Protein AF-A0A257LA81-F1 (afdb_monomer_lite)

Secondary structure (DSSP, 8-state):
--HHHHHHHHHHTT--THHHHTTSS-HHHHHHHHHHHHHTS---HHHHHHHHHHHHHHH-S---HHHHHHHHHHHHT-S-HHHHHHHHHHHHT-TT--HHHHHHHHHHHGGG-GGGHHHHHHHHHHHHHHHT-

pLDDT: mean 94.03, std 6.27, range [53.66, 98.25]

Foldseek 3Di:
DDPVVVVVLCVQLQHDPLCPVLVLDDPVLSVVVSVCCVVVVDVNSLVSVLVSNVVSLVPDPADDLVSLVSLLVRLVPRPDVVSSLVSLLVVLQRLRDDPVSNVVSLVSSCVVDDVCVVSNVVSVVVNVVVVVD

Structure (mmCIF, N/CA/C/O backbone):
data_AF-A0A257LA81-F1
#
_entry.id   AF-A0A257LA81-F1
#
loop_
_atom_site.group_PDB
_atom_site.id
_atom_site.type_symbol
_atom_site.label_atom_id
_atom_site.label_alt_id
_atom_site.label_comp_id
_atom_site.label_asym_id
_atom_site.label_entity_id
_atom_site.label_seq_id
_atom_site.pdbx_PDB_ins_code
_atom_site.Cartn_x
_atom_site.Cartn_y
_atom_site.Cartn_z
_atom_site.occupancy
_atom_site.B_iso_or_equiv
_atom_site.auth_seq_id
_atom_site.auth_comp_id
_atom_site.auth_asym_id
_atom_site.auth_atom_id
_atom_site.pdbx_PDB_model_num
ATOM 1 N N . MET A 1 1 ? 4.795 -0.024 -24.703 1.00 80.50 1 MET A N 1
ATOM 2 C CA . MET A 1 1 ? 5.857 -0.616 -23.863 1.00 80.50 1 MET A CA 1
ATOM 3 C C . MET A 1 1 ? 5.585 -2.103 -23.745 1.00 80.50 1 MET A C 1
ATOM 5 O O . MET A 1 1 ? 4.417 -2.460 -23.647 1.00 80.50 1 MET A O 1
ATOM 9 N N . ASN A 1 2 ? 6.604 -2.954 -23.870 1.00 93.44 2 ASN A N 1
ATOM 10 C CA . ASN A 1 2 ? 6.429 -4.411 -23.810 1.00 93.44 2 ASN A CA 1
ATOM 11 C C . ASN A 1 2 ? 6.581 -4.943 -22.371 1.00 93.44 2 ASN A C 1
ATOM 13 O O . ASN A 1 2 ? 7.057 -4.229 -21.490 1.00 93.44 2 ASN A O 1
ATOM 17 N N . GLU A 1 3 ? 6.182 -6.195 -22.134 1.00 94.19 3 GLU A N 1
ATOM 18 C CA . GLU A 1 3 ? 6.187 -6.788 -20.787 1.00 94.19 3 GLU A CA 1
ATOM 19 C C . GLU A 1 3 ? 7.597 -6.887 -20.185 1.00 94.19 3 GLU A C 1
ATOM 21 O O . GLU A 1 3 ? 7.785 -6.648 -18.996 1.00 94.19 3 GLU A O 1
ATOM 26 N N . THR A 1 4 ? 8.619 -7.140 -21.007 1.00 95.94 4 THR A N 1
ATOM 27 C CA . THR A 1 4 ? 10.018 -7.169 -20.558 1.00 95.94 4 THR A CA 1
ATOM 28 C C . THR A 1 4 ? 10.468 -5.818 -20.001 1.00 95.94 4 THR A C 1
ATOM 30 O O . THR A 1 4 ? 11.113 -5.765 -18.957 1.00 95.94 4 THR A O 1
ATOM 33 N N . GLN A 1 5 ? 10.101 -4.718 -20.665 1.00 96.31 5 GLN A N 1
ATOM 34 C CA . GLN A 1 5 ? 10.404 -3.362 -20.203 1.00 96.31 5 GLN A CA 1
ATOM 35 C C . GLN A 1 5 ? 9.688 -3.048 -18.886 1.00 96.31 5 GLN A C 1
ATOM 37 O O . GLN A 1 5 ? 10.309 -2.512 -17.972 1.00 96.31 5 GLN A O 1
ATOM 42 N N . VAL A 1 6 ? 8.410 -3.422 -18.763 1.00 97.50 6 VAL A N 1
ATOM 43 C CA . VAL A 1 6 ? 7.646 -3.228 -17.520 1.00 97.50 6 VAL A CA 1
ATOM 44 C C . VAL A 1 6 ? 8.272 -4.010 -16.370 1.00 97.50 6 VAL A C 1
ATOM 46 O O . VAL A 1 6 ? 8.515 -3.440 -15.309 1.00 97.50 6 VAL A O 1
ATOM 49 N N . SER A 1 7 ? 8.597 -5.286 -16.587 1.00 97.38 7 SER A N 1
ATOM 50 C CA . SER A 1 7 ? 9.243 -6.118 -15.572 1.00 97.38 7 SER A CA 1
ATOM 51 C C . SER A 1 7 ? 10.572 -5.522 -15.111 1.00 97.38 7 SER A C 1
ATOM 53 O O . SER A 1 7 ? 10.828 -5.487 -13.913 1.00 97.38 7 SER A O 1
ATOM 55 N N . ALA A 1 8 ? 11.400 -5.018 -16.031 1.00 97.75 8 ALA A N 1
ATOM 56 C CA . ALA A 1 8 ? 12.676 -4.402 -15.677 1.00 97.75 8 ALA A CA 1
ATOM 57 C C . ALA A 1 8 ? 12.493 -3.153 -14.796 1.00 97.75 8 ALA A C 1
ATOM 59 O O . ALA A 1 8 ? 13.212 -2.990 -13.813 1.00 97.75 8 ALA A O 1
ATOM 60 N N . MET A 1 9 ? 11.515 -2.298 -15.110 1.00 98.06 9 MET A N 1
ATOM 61 C CA . MET A 1 9 ? 11.197 -1.113 -14.303 1.00 98.06 9 MET A CA 1
ATOM 62 C C . MET A 1 9 ? 10.703 -1.478 -12.900 1.00 98.06 9 MET A C 1
ATOM 64 O O . MET A 1 9 ? 11.167 -0.900 -11.920 1.00 98.06 9 MET A O 1
ATOM 68 N N . LEU A 1 10 ? 9.800 -2.459 -12.795 1.00 97.75 10 LEU A N 1
ATOM 69 C CA . LEU A 1 10 ? 9.316 -2.950 -11.503 1.00 97.75 10 LEU A CA 1
ATOM 70 C C . LEU A 1 10 ? 10.473 -3.473 -10.648 1.00 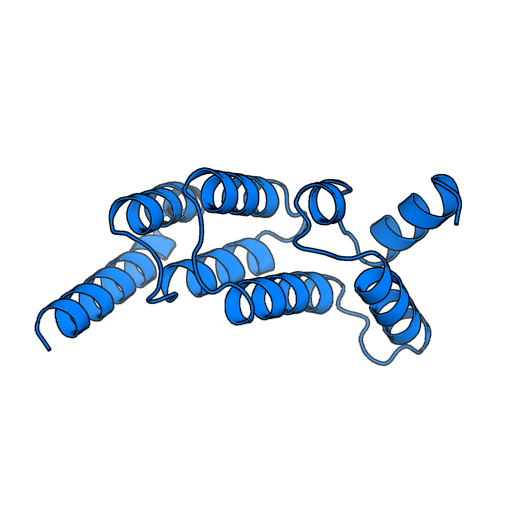97.75 10 LEU A C 1
ATOM 72 O O . LEU A 1 10 ? 10.586 -3.105 -9.482 1.00 97.75 10 LEU A O 1
ATOM 76 N N . THR A 1 11 ? 11.371 -4.266 -11.242 1.00 97.38 11 THR A N 1
ATOM 77 C CA . THR A 1 11 ? 12.552 -4.792 -10.550 1.00 97.38 11 THR A CA 1
ATOM 78 C C . THR A 1 11 ? 13.480 -3.683 -10.055 1.00 97.38 11 THR A C 1
ATOM 80 O O . THR A 1 11 ? 13.967 -3.787 -8.934 1.00 97.38 11 THR A O 1
ATOM 83 N N . LYS A 1 12 ? 13.698 -2.607 -10.829 1.00 96.62 12 L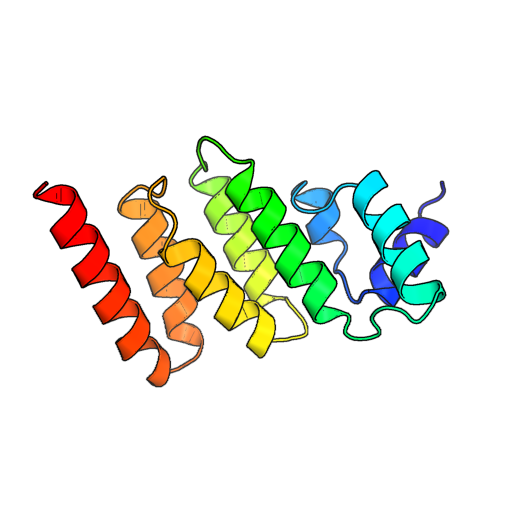YS A N 1
ATOM 84 C CA . LYS A 1 12 ? 14.562 -1.484 -10.408 1.00 96.62 12 LYS A CA 1
ATOM 85 C C . LYS A 1 12 ? 14.106 -0.840 -9.100 1.00 96.62 12 LYS A C 1
ATOM 87 O O . LYS A 1 12 ? 14.934 -0.555 -8.246 1.00 96.62 12 LYS A O 1
ATOM 92 N N . LEU A 1 13 ? 12.800 -0.645 -8.941 1.00 96.94 13 LEU A N 1
ATOM 93 C CA . LEU A 1 13 ? 12.208 -0.024 -7.750 1.00 96.94 13 LEU A CA 1
ATOM 94 C C . LEU A 1 13 ? 11.676 -1.052 -6.740 1.00 96.94 13 LEU A C 1
ATOM 96 O O . LEU A 1 13 ? 10.986 -0.701 -5.779 1.00 96.94 13 LEU A O 1
ATOM 100 N N . ASN A 1 14 ? 11.998 -2.328 -6.962 1.00 96.31 14 ASN A N 1
ATOM 101 C CA . ASN A 1 14 ? 11.623 -3.448 -6.111 1.00 96.31 14 ASN A CA 1
ATOM 102 C C . ASN A 1 14 ? 10.099 -3.556 -5.873 1.00 96.31 14 ASN A C 1
ATOM 104 O O . ASN A 1 14 ? 9.637 -3.935 -4.798 1.00 96.31 14 ASN A O 1
ATOM 108 N N . TYR A 1 15 ? 9.308 -3.211 -6.892 1.00 97.06 15 TYR A N 1
ATOM 109 C CA . TYR A 1 15 ? 7.873 -3.478 -6.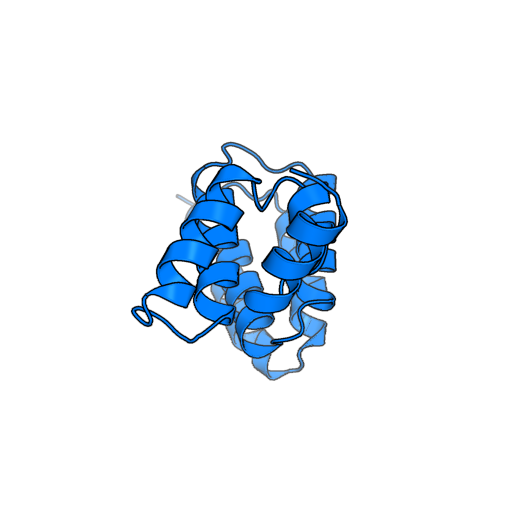929 1.00 97.06 15 TYR A CA 1
ATOM 110 C C . TYR A 1 15 ? 7.606 -4.918 -7.366 1.00 97.06 15 TYR A C 1
ATOM 112 O O . TYR A 1 15 ? 8.214 -5.428 -8.310 1.00 97.06 15 TYR A O 1
ATOM 120 N N . SER A 1 16 ? 6.600 -5.546 -6.761 1.00 95.81 16 SER A N 1
ATOM 121 C CA . SER A 1 16 ? 5.970 -6.728 -7.349 1.00 95.81 16 SER A CA 1
ATOM 122 C C . SER A 1 16 ? 4.969 -6.320 -8.437 1.00 95.81 16 SER A C 1
ATOM 124 O O . SER A 1 16 ? 4.412 -5.219 -8.416 1.00 95.81 16 SER A O 1
ATOM 126 N N . ARG A 1 17 ? 4.679 -7.224 -9.383 1.00 95.50 17 ARG A N 1
ATOM 127 C CA . ARG A 1 17 ? 3.686 -6.967 -10.444 1.00 95.50 17 ARG A CA 1
ATOM 128 C C . ARG A 1 17 ? 2.296 -6.627 -9.891 1.00 95.50 17 ARG A C 1
ATOM 130 O O . ARG A 1 17 ? 1.586 -5.815 -10.481 1.00 95.50 17 ARG A O 1
ATOM 137 N N . ARG A 1 18 ? 1.969 -7.158 -8.709 1.00 95.38 18 ARG A N 1
ATOM 138 C CA . ARG A 1 18 ? 0.697 -6.922 -8.019 1.00 95.38 18 ARG A CA 1
ATOM 139 C C . ARG A 1 18 ? 0.411 -5.440 -7.774 1.00 95.38 18 ARG A C 1
ATOM 141 O O . ARG A 1 18 ? -0.753 -5.078 -7.747 1.00 95.38 18 ARG A O 1
ATOM 148 N N . TRP A 1 19 ? 1.425 -4.580 -7.650 1.00 96.62 19 TRP A N 1
ATOM 149 C CA . TRP A 1 19 ? 1.220 -3.134 -7.489 1.00 96.62 19 TRP A CA 1
ATOM 150 C C . TRP A 1 19 ? 0.525 -2.490 -8.696 1.00 96.62 19 TRP A C 1
ATOM 152 O O . TRP A 1 19 ? -0.294 -1.592 -8.514 1.00 96.62 19 TRP A O 1
ATOM 162 N N . LEU A 1 20 ? 0.829 -2.951 -9.915 1.00 96.38 20 LEU A N 1
ATOM 163 C CA . LEU A 1 20 ? 0.133 -2.508 -11.126 1.00 96.38 20 LEU A CA 1
ATOM 164 C C . LEU A 1 20 ? -1.240 -3.167 -11.246 1.00 96.38 20 LEU A C 1
ATOM 166 O O . LEU A 1 20 ? -2.206 -2.507 -11.619 1.00 96.38 20 LEU A O 1
ATOM 170 N N . ASP A 1 21 ? -1.325 -4.460 -10.932 1.00 94.12 21 ASP A N 1
ATOM 171 C CA . ASP A 1 21 ? -2.557 -5.231 -11.108 1.00 94.12 21 ASP A CA 1
ATOM 172 C C . ASP A 1 21 ? -3.674 -4.765 -10.153 1.00 94.12 21 ASP A C 1
ATOM 174 O O . ASP A 1 21 ? -4.841 -4.773 -10.534 1.00 94.12 21 ASP A O 1
ATOM 178 N N . THR A 1 22 ? -3.330 -4.299 -8.944 1.00 92.25 22 THR A N 1
ATOM 179 C CA . THR A 1 22 ? -4.280 -3.684 -7.994 1.00 92.25 22 THR A CA 1
ATOM 180 C C . THR A 1 22 ? -4.628 -2.235 -8.339 1.00 92.25 22 THR A C 1
ATOM 182 O O . THR A 1 22 ? -5.528 -1.652 -7.738 1.00 92.25 22 THR A O 1
ATOM 185 N N . GLY A 1 23 ? -3.900 -1.616 -9.273 1.00 93.38 23 GLY A N 1
ATOM 186 C CA . GLY A 1 23 ? -4.042 -0.201 -9.613 1.00 93.38 23 GLY A CA 1
ATOM 187 C C . GLY A 1 23 ? -3.504 0.772 -8.557 1.00 93.38 23 GLY A C 1
ATOM 188 O O . GLY A 1 23 ? -3.657 1.979 -8.737 1.00 93.38 23 GLY A O 1
ATOM 189 N N . VAL A 1 24 ? -2.858 0.283 -7.487 1.00 95.31 24 VAL A N 1
ATOM 190 C CA . VAL A 1 24 ? -2.183 1.138 -6.488 1.00 95.31 24 VAL A CA 1
ATOM 191 C C . VAL A 1 24 ? -1.046 1.921 -7.143 1.00 95.31 24 VAL A C 1
ATOM 193 O O . VAL A 1 24 ? -0.884 3.114 -6.900 1.00 95.31 24 VAL A O 1
ATOM 196 N N . LEU A 1 25 ? -0.285 1.258 -8.015 1.00 97.19 25 LEU A N 1
ATOM 197 C CA . LEU A 1 25 ? 0.697 1.876 -8.893 1.00 97.19 25 LEU A CA 1
ATOM 198 C C . LEU A 1 25 ? 0.119 1.982 -10.304 1.00 97.19 25 LEU A C 1
ATOM 200 O O . LEU A 1 25 ? -0.431 1.025 -10.846 1.00 97.19 25 LEU A O 1
ATOM 204 N N . THR A 1 26 ? 0.308 3.131 -10.944 1.00 97.12 26 THR A N 1
ATOM 205 C CA . THR A 1 26 ? -0.018 3.311 -12.361 1.00 97.12 26 THR A CA 1
ATOM 206 C C . THR A 1 26 ? 1.238 3.225 -13.219 1.00 97.12 26 THR A C 1
ATOM 208 O O . THR A 1 26 ? 2.352 3.492 -12.764 1.00 97.12 26 THR A O 1
ATOM 211 N N . MET A 1 27 ? 1.068 2.901 -14.503 1.00 97.69 27 MET A N 1
ATOM 212 C CA . MET A 1 27 ? 2.195 2.851 -15.438 1.00 97.69 27 MET A CA 1
ATOM 213 C C . MET A 1 27 ? 2.895 4.209 -15.581 1.00 97.69 27 MET A C 1
ATOM 215 O O . MET A 1 27 ? 4.117 4.255 -15.671 1.00 97.69 27 MET A O 1
ATOM 219 N N . SER A 1 28 ? 2.140 5.314 -15.585 1.00 97.00 28 SER A N 1
ATOM 220 C CA . SER A 1 28 ? 2.726 6.657 -15.659 1.00 97.00 28 SER A CA 1
ATOM 221 C C . SER A 1 28 ? 3.589 6.948 -14.435 1.00 97.00 28 SER A C 1
ATOM 223 O O . SER A 1 28 ? 4.725 7.388 -14.585 1.00 97.00 28 SER A O 1
ATOM 225 N N . ARG A 1 29 ? 3.094 6.608 -13.238 1.00 97.75 29 ARG A N 1
ATOM 226 C CA . ARG A 1 29 ? 3.832 6.810 -11.992 1.00 97.75 29 ARG A CA 1
ATOM 227 C C . ARG A 1 29 ? 5.096 5.957 -11.933 1.00 97.75 29 ARG A C 1
ATOM 229 O O . ARG A 1 29 ? 6.136 6.457 -11.527 1.00 97.75 29 ARG A O 1
ATOM 236 N N . LEU A 1 30 ? 5.037 4.709 -12.399 1.00 98.25 30 LEU A N 1
ATOM 237 C CA . LEU A 1 30 ? 6.214 3.842 -12.486 1.00 98.25 30 LEU A CA 1
ATOM 238 C C . LEU A 1 30 ? 7.307 4.448 -13.383 1.00 98.25 30 LEU A C 1
ATOM 240 O O . LEU A 1 30 ? 8.471 4.462 -12.994 1.00 98.25 30 LEU A O 1
ATOM 244 N N . ILE A 1 31 ? 6.941 4.974 -14.558 1.00 98.06 31 ILE A N 1
ATOM 245 C CA . ILE A 1 31 ? 7.898 5.615 -15.476 1.00 98.06 31 ILE A CA 1
ATOM 246 C C . ILE A 1 31 ? 8.548 6.838 -14.815 1.00 98.06 31 ILE A C 1
ATOM 248 O O . ILE A 1 31 ? 9.767 6.984 -14.874 1.00 98.06 31 ILE A O 1
ATOM 252 N N . GLU A 1 32 ? 7.750 7.698 -14.173 1.00 97.44 32 GLU A N 1
ATOM 253 C CA . GLU A 1 32 ? 8.253 8.881 -13.460 1.00 97.44 32 GLU A CA 1
ATOM 254 C C . GLU A 1 32 ? 9.253 8.498 -12.367 1.00 97.44 32 GLU A C 1
ATOM 256 O O . GLU A 1 32 ? 10.341 9.062 -12.294 1.00 97.44 32 GLU A O 1
ATOM 261 N N . GLN A 1 33 ? 8.908 7.511 -11.539 1.00 98.06 33 GLN A N 1
ATOM 262 C CA . GLN A 1 33 ? 9.753 7.078 -10.429 1.00 98.06 33 GLN A CA 1
ATOM 263 C C . GLN A 1 33 ? 11.064 6.452 -10.909 1.00 98.06 33 GLN A C 1
ATOM 265 O O . GLN A 1 33 ? 12.107 6.701 -10.314 1.00 98.06 33 GLN A O 1
ATOM 270 N N . VAL A 1 34 ? 11.040 5.684 -12.005 1.00 97.75 34 VAL A N 1
ATOM 271 C CA . VAL A 1 34 ? 12.268 5.134 -12.596 1.00 97.75 34 VAL A CA 1
ATOM 272 C C . VAL A 1 34 ? 13.177 6.251 -13.097 1.00 97.75 34 VAL A C 1
ATOM 274 O O . VAL A 1 34 ? 14.382 6.168 -12.889 1.00 97.75 34 VAL A O 1
ATOM 277 N N . ALA A 1 35 ? 12.625 7.306 -13.701 1.00 96.94 35 ALA A N 1
ATOM 278 C CA . ALA A 1 35 ? 13.426 8.442 -14.149 1.00 96.94 35 ALA A CA 1
ATOM 279 C C . ALA A 1 35 ? 14.108 9.178 -12.978 1.00 96.94 35 ALA A C 1
ATOM 281 O O . ALA A 1 35 ? 15.270 9.554 -13.103 1.00 96.94 35 ALA A O 1
ATOM 282 N N . VAL A 1 36 ? 13.417 9.341 -11.842 1.00 96.88 36 VAL A N 1
ATOM 283 C CA . VAL A 1 36 ? 13.985 9.937 -10.612 1.00 96.88 36 VAL A CA 1
ATOM 284 C C . VAL A 1 36 ? 15.058 9.034 -9.995 1.00 96.88 36 VAL A C 1
ATOM 286 O O . VAL A 1 36 ? 16.126 9.501 -9.610 1.00 96.88 36 VAL A O 1
ATOM 289 N N . PHE A 1 37 ? 14.821 7.725 -9.952 1.00 96.94 37 PHE A N 1
ATOM 290 C CA . PHE A 1 37 ? 15.817 6.770 -9.466 1.00 96.94 37 PHE A CA 1
ATOM 291 C C . PHE A 1 37 ? 17.071 6.759 -10.353 1.00 96.94 37 PHE A C 1
ATOM 293 O O . PHE A 1 37 ? 18.194 6.715 -9.865 1.00 96.94 37 PHE A O 1
ATOM 300 N N . GLU A 1 38 ? 16.905 6.854 -11.674 1.00 95.94 38 GLU A N 1
ATOM 301 C CA . GLU A 1 38 ? 18.021 6.905 -12.624 1.00 95.94 38 GLU A CA 1
ATOM 302 C C . GLU A 1 38 ? 18.798 8.230 -12.597 1.00 95.94 38 GLU A C 1
ATOM 304 O O . GLU A 1 38 ? 19.958 8.245 -13.014 1.00 95.94 38 GLU A O 1
ATOM 309 N N . SER A 1 39 ? 18.208 9.326 -12.103 1.00 95.31 39 SER A N 1
ATOM 310 C CA . SER A 1 39 ? 18.937 10.583 -11.892 1.00 95.31 39 SER A CA 1
ATOM 311 C C . SER A 1 39 ? 19.789 10.579 -10.616 1.00 95.31 39 SER A C 1
ATOM 313 O O . SER A 1 39 ? 20.659 11.441 -10.478 1.00 95.31 39 SER A O 1
ATOM 315 N N . GLY A 1 40 ? 19.586 9.603 -9.719 1.00 91.94 40 GLY A N 1
ATOM 316 C CA . GLY A 1 40 ? 20.281 9.492 -8.432 1.00 91.94 40 GLY A CA 1
ATOM 317 C C . GLY A 1 40 ? 19.770 10.466 -7.366 1.00 91.94 40 GLY A C 1
ATOM 318 O O . GLY A 1 40 ? 20.489 10.771 -6.416 1.00 91.94 40 GLY A O 1
ATOM 319 N N . GLU A 1 41 ? 18.560 11.010 -7.532 1.00 89.75 41 GLU A N 1
ATOM 320 C CA . GLU A 1 41 ? 17.946 11.913 -6.547 1.00 89.75 41 GLU A CA 1
ATOM 321 C C . GLU A 1 41 ? 17.444 11.176 -5.295 1.00 89.75 41 GLU A C 1
ATOM 323 O O . GLU A 1 41 ? 17.510 11.727 -4.195 1.00 89.75 41 GLU A O 1
ATOM 328 N N . ASP A 1 42 ? 16.970 9.934 -5.444 1.00 91.19 42 ASP A N 1
ATOM 329 C CA . ASP A 1 42 ? 16.598 9.056 -4.331 1.00 91.19 42 ASP A CA 1
ATOM 330 C C . ASP A 1 42 ? 16.863 7.585 -4.687 1.00 91.19 42 ASP A C 1
ATOM 332 O O . ASP A 1 42 ? 16.199 7.009 -5.552 1.00 91.19 42 ASP A O 1
ATOM 336 N N . ASP A 1 43 ? 17.816 6.971 -3.990 1.00 92.44 43 ASP A N 1
ATOM 337 C CA . ASP A 1 43 ? 18.217 5.574 -4.193 1.00 92.44 43 ASP A CA 1
ATOM 338 C C . ASP A 1 43 ? 17.422 4.590 -3.307 1.00 92.44 43 ASP A C 1
ATOM 340 O O . ASP A 1 43 ? 17.581 3.369 -3.412 1.00 92.44 43 ASP A O 1
ATOM 344 N N . ASN A 1 44 ? 16.555 5.093 -2.422 1.00 94.88 44 ASN A N 1
ATOM 345 C CA . ASN A 1 44 ? 15.819 4.281 -1.454 1.00 94.88 44 ASN A CA 1
ATOM 346 C C . ASN A 1 44 ? 14.513 3.783 -2.078 1.00 94.88 44 ASN A C 1
ATOM 348 O O . ASN A 1 44 ? 13.479 4.455 -2.080 1.00 94.88 44 ASN A O 1
ATOM 352 N N . THR A 1 45 ? 14.552 2.577 -2.643 1.00 95.75 45 THR A N 1
ATOM 353 C CA . THR A 1 45 ? 13.415 2.008 -3.387 1.00 95.75 45 THR A CA 1
ATOM 354 C C . THR A 1 45 ? 12.107 1.969 -2.577 1.00 95.75 45 THR A C 1
ATOM 356 O O . THR A 1 45 ? 11.015 2.107 -3.129 1.00 95.75 45 THR A O 1
ATOM 359 N N . GLU A 1 46 ? 12.194 1.792 -1.260 1.00 96.81 46 GLU A N 1
ATOM 360 C CA . GLU A 1 46 ? 11.066 1.740 -0.336 1.00 96.81 46 GLU A CA 1
ATOM 361 C C . GLU A 1 46 ? 10.328 3.077 -0.205 1.00 96.81 46 GLU A C 1
ATOM 363 O O . GLU A 1 46 ? 9.113 3.076 0.017 1.00 96.81 46 GLU A O 1
ATOM 368 N N . HIS A 1 47 ? 11.003 4.212 -0.424 1.00 96.38 47 HIS A N 1
ATOM 369 C CA . HIS A 1 47 ? 10.357 5.525 -0.444 1.00 96.38 47 HIS A CA 1
ATOM 370 C C . HIS A 1 47 ? 9.343 5.632 -1.583 1.00 96.38 47 HIS A C 1
ATOM 372 O O . HIS A 1 47 ? 8.242 6.161 -1.397 1.00 96.38 47 HIS A O 1
ATOM 378 N N . TYR A 1 48 ? 9.666 5.083 -2.755 1.00 97.62 48 TYR A N 1
ATOM 379 C CA . TYR A 1 48 ? 8.761 5.070 -3.903 1.00 97.62 48 TYR A CA 1
ATOM 380 C C . TYR A 1 48 ? 7.513 4.234 -3.622 1.00 97.62 48 TYR A C 1
ATOM 382 O O . TYR A 1 48 ? 6.396 4.684 -3.882 1.00 97.62 48 TYR A O 1
ATOM 390 N N . ARG A 1 49 ? 7.674 3.048 -3.024 1.00 97.44 49 ARG A N 1
ATOM 391 C CA . ARG A 1 49 ? 6.539 2.176 -2.681 1.00 97.44 49 ARG A CA 1
ATOM 392 C C . ARG A 1 49 ? 5.647 2.811 -1.619 1.00 97.44 49 ARG A C 1
ATOM 394 O O . ARG A 1 49 ? 4.427 2.874 -1.785 1.00 97.44 49 ARG A O 1
ATOM 401 N N . PHE A 1 50 ? 6.256 3.353 -0.565 1.00 97.69 50 PHE A N 1
ATOM 402 C CA . PHE A 1 50 ? 5.532 4.030 0.506 1.00 97.69 50 PHE A CA 1
ATOM 403 C C . PHE A 1 50 ? 4.775 5.263 -0.002 1.00 97.69 50 PHE A C 1
ATOM 405 O O . PHE A 1 50 ? 3.592 5.424 0.298 1.00 97.69 50 PHE A O 1
ATOM 412 N N . SER A 1 51 ? 5.433 6.119 -0.792 1.00 96.88 51 SER A N 1
ATOM 413 C CA . SER A 1 51 ? 4.807 7.317 -1.366 1.00 96.88 51 SER A CA 1
ATOM 414 C C . SER A 1 51 ? 3.680 6.965 -2.331 1.00 96.88 51 SER A C 1
ATOM 416 O O . SER A 1 51 ? 2.615 7.561 -2.237 1.00 96.88 51 SER A O 1
ATOM 418 N N . THR A 1 52 ? 3.847 5.941 -3.171 1.00 97.38 52 THR A N 1
ATOM 419 C CA . THR A 1 52 ? 2.785 5.456 -4.068 1.00 97.38 52 THR A CA 1
ATOM 420 C C . THR A 1 52 ? 1.552 5.020 -3.299 1.00 97.38 52 THR A C 1
ATOM 422 O O . THR A 1 52 ? 0.442 5.434 -3.627 1.00 97.38 52 THR A O 1
ATOM 425 N N . LEU A 1 53 ? 1.726 4.214 -2.247 1.00 96.75 53 LEU A N 1
ATOM 426 C CA . LEU A 1 53 ? 0.596 3.803 -1.425 1.00 96.75 53 LEU A CA 1
ATOM 427 C C . LEU A 1 53 ? -0.042 5.004 -0.723 1.00 96.75 53 LEU A C 1
ATOM 429 O O . LEU A 1 53 ? -1.263 5.099 -0.670 1.00 96.75 53 LEU A O 1
ATOM 433 N N . LYS A 1 54 ? 0.762 5.928 -0.192 1.00 96.00 54 LYS A N 1
ATOM 434 C CA . LYS A 1 54 ? 0.247 7.141 0.443 1.00 96.00 54 LYS A CA 1
ATOM 435 C C . LYS A 1 54 ? -0.588 7.971 -0.538 1.00 96.00 54 LYS A C 1
ATOM 437 O O . LYS A 1 54 ? -1.707 8.336 -0.195 1.00 96.00 54 LYS A O 1
ATOM 442 N N . ASP A 1 55 ? -0.074 8.221 -1.739 1.00 94.88 55 ASP A N 1
ATOM 443 C CA . ASP A 1 55 ? -0.765 8.967 -2.795 1.00 94.88 55 ASP A CA 1
ATOM 444 C C . ASP A 1 55 ? -2.080 8.265 -3.178 1.00 94.88 55 ASP A C 1
ATOM 446 O O . ASP A 1 55 ? -3.128 8.906 -3.284 1.00 94.88 55 ASP A O 1
ATOM 450 N N . PHE A 1 56 ? -2.057 6.932 -3.303 1.00 94.56 56 PHE A N 1
ATOM 451 C CA . PHE A 1 56 ? -3.254 6.127 -3.541 1.00 94.56 56 PHE A CA 1
ATOM 452 C C . PHE A 1 56 ? -4.292 6.312 -2.426 1.00 94.56 56 PHE A C 1
ATOM 454 O O . PHE A 1 56 ? -5.452 6.613 -2.714 1.00 94.56 56 PHE A O 1
ATOM 461 N N . LEU A 1 57 ? -3.883 6.188 -1.158 1.00 93.19 57 LEU A N 1
ATOM 462 C CA . LEU A 1 57 ? -4.777 6.330 -0.008 1.00 93.19 57 LEU A CA 1
ATOM 463 C C . LEU A 1 57 ? -5.371 7.741 0.099 1.00 93.19 57 LEU A C 1
ATOM 465 O O . LEU A 1 57 ? -6.549 7.871 0.419 1.00 93.19 57 LEU A O 1
ATOM 469 N N . ASP A 1 58 ? -4.579 8.776 -0.186 1.00 91.06 58 ASP A N 1
ATOM 470 C CA . ASP A 1 58 ? -5.020 10.174 -0.138 1.00 91.06 58 ASP A CA 1
ATOM 471 C C . ASP A 1 58 ? -5.987 10.517 -1.288 1.00 91.06 58 ASP A C 1
ATOM 473 O O . ASP A 1 58 ? -6.843 11.391 -1.141 1.00 91.06 58 ASP A O 1
ATOM 477 N N . SER A 1 59 ? -5.878 9.824 -2.427 1.00 88.75 59 SER A N 1
ATOM 478 C CA . SER A 1 59 ? -6.781 9.992 -3.575 1.00 88.75 59 SER A CA 1
ATOM 479 C C . SER A 1 59 ? -8.097 9.212 -3.449 1.00 88.75 59 SER A C 1
ATOM 481 O O . SER A 1 59 ? -9.096 9.557 -4.087 1.00 88.75 59 SER A O 1
ATOM 483 N N . ALA A 1 60 ? -8.118 8.157 -2.633 1.00 78.31 60 ALA A N 1
ATOM 484 C CA . ALA A 1 60 ? -9.261 7.268 -2.500 1.00 78.31 60 ALA A CA 1
ATOM 485 C C . ALA A 1 60 ? -10.342 7.860 -1.581 1.00 78.31 60 ALA A C 1
ATOM 487 O O . ALA A 1 60 ? -10.165 8.015 -0.374 1.00 78.31 60 ALA A O 1
ATOM 488 N N . ILE A 1 61 ? -11.517 8.137 -2.155 1.00 71.56 61 ILE A N 1
ATOM 489 C CA . ILE A 1 61 ? -12.675 8.670 -1.416 1.00 71.56 61 ILE A CA 1
ATOM 490 C C . ILE A 1 61 ? -13.271 7.600 -0.486 1.00 71.56 61 ILE A C 1
ATOM 492 O O . ILE A 1 61 ? -13.646 7.896 0.648 1.00 71.56 61 ILE A O 1
ATOM 496 N N . LEU A 1 62 ? -13.351 6.351 -0.955 1.00 79.38 62 LEU A N 1
ATOM 497 C CA . LEU A 1 62 ? -13.842 5.198 -0.202 1.00 79.38 62 LEU A CA 1
ATOM 498 C C . LEU A 1 62 ? -13.069 3.948 -0.614 1.00 79.38 62 LEU A C 1
ATOM 500 O O . LEU A 1 62 ? -12.838 3.717 -1.799 1.00 79.38 62 LEU A O 1
ATOM 504 N N . PHE A 1 63 ? -12.735 3.115 0.365 1.00 82.50 63 PHE A N 1
ATOM 505 C CA . PHE A 1 63 ? -12.180 1.789 0.117 1.00 82.50 63 PHE A CA 1
ATOM 506 C C . PHE A 1 63 ? -13.306 0.756 0.156 1.00 82.50 63 PHE A C 1
ATOM 508 O O . PHE A 1 63 ? -1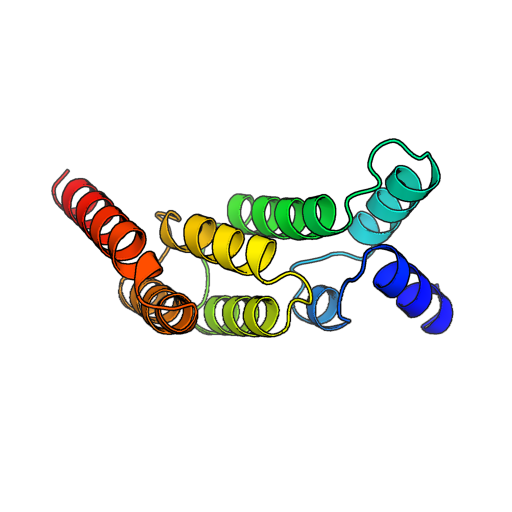4.167 0.817 1.037 1.00 82.50 63 PHE A O 1
ATOM 515 N N . SER A 1 64 ? -13.295 -0.219 -0.751 1.00 91.50 64 SER A N 1
ATOM 516 C CA . SER A 1 64 ? -14.083 -1.443 -0.578 1.00 91.50 64 SER A CA 1
ATOM 517 C C . SER A 1 64 ? -13.376 -2.388 0.404 1.00 91.50 64 SER A C 1
ATOM 519 O O . SER A 1 64 ? -12.219 -2.171 0.777 1.00 91.50 64 SER A O 1
ATOM 521 N N . ASN A 1 65 ? -14.056 -3.432 0.882 1.00 94.81 65 ASN A N 1
ATOM 522 C CA . ASN A 1 65 ? -13.389 -4.431 1.728 1.00 94.81 65 ASN A CA 1
ATOM 523 C C . ASN A 1 65 ? -12.327 -5.192 0.925 1.00 94.81 65 ASN A C 1
ATOM 525 O O . ASN A 1 65 ? -11.273 -5.537 1.450 1.00 94.81 65 ASN A O 1
ATOM 529 N N . GLU A 1 66 ? -12.619 -5.417 -0.350 1.00 94.00 66 GLU A N 1
ATOM 530 C CA . GLU A 1 66 ? -11.785 -6.121 -1.309 1.00 94.00 66 GLU A CA 1
ATOM 531 C C . GLU A 1 66 ? -10.481 -5.349 -1.534 1.00 94.00 66 GLU A C 1
ATOM 533 O O . GLU A 1 66 ? -9.409 -5.909 -1.328 1.00 94.00 66 GLU A O 1
ATOM 538 N N . THR A 1 67 ? -10.556 -4.037 -1.793 1.00 92.38 67 THR A N 1
ATOM 539 C CA . THR A 1 67 ? -9.371 -3.177 -1.946 1.00 92.38 67 THR A CA 1
ATOM 540 C C . THR A 1 67 ? -8.509 -3.167 -0.684 1.00 92.38 67 THR A C 1
ATOM 542 O O . THR A 1 67 ? -7.287 -3.251 -0.768 1.00 92.38 67 THR A O 1
ATOM 545 N N . VAL A 1 68 ? -9.116 -3.107 0.508 1.00 95.38 68 VAL A N 1
ATOM 546 C CA . VAL A 1 68 ? -8.350 -3.177 1.766 1.00 95.38 68 VAL A CA 1
ATOM 547 C C . VAL A 1 68 ? -7.642 -4.524 1.902 1.00 95.38 68 VAL A C 1
ATOM 549 O O . VAL A 1 68 ? -6.478 -4.557 2.296 1.00 95.38 68 VAL A O 1
ATOM 552 N N . SER A 1 69 ? -8.309 -5.628 1.555 1.00 96.25 69 SER A N 1
ATOM 553 C CA . SER A 1 69 ? -7.695 -6.959 1.573 1.00 96.25 69 SER A CA 1
ATOM 554 C C . SER A 1 69 ? -6.524 -7.058 0.597 1.00 96.25 69 SER A C 1
ATOM 556 O O . SER A 1 69 ? -5.460 -7.547 0.967 1.00 96.25 69 SER A O 1
ATOM 558 N N . GLU A 1 70 ? -6.689 -6.553 -0.625 1.00 95.06 70 GLU A N 1
ATOM 559 C CA . GLU A 1 70 ? -5.647 -6.569 -1.652 1.00 95.06 70 GLU A CA 1
ATOM 560 C C . GLU A 1 70 ? -4.414 -5.774 -1.228 1.00 95.06 70 GLU A C 1
ATOM 562 O O . GLU A 1 70 ? -3.298 -6.262 -1.396 1.00 95.06 70 GLU A O 1
ATOM 567 N N . ILE A 1 71 ? -4.601 -4.595 -0.624 1.00 95.69 71 ILE A N 1
ATOM 568 C CA . ILE A 1 71 ? -3.502 -3.785 -0.081 1.00 95.69 71 ILE A CA 1
ATOM 569 C C . ILE A 1 71 ? -2.816 -4.508 1.077 1.00 95.69 71 ILE A C 1
ATOM 571 O O . ILE A 1 71 ? -1.590 -4.525 1.149 1.00 95.69 71 ILE A O 1
ATOM 575 N N . ILE A 1 72 ? -3.579 -5.130 1.979 1.00 97.00 72 ILE A N 1
ATOM 576 C CA . ILE A 1 72 ? -3.005 -5.912 3.079 1.00 97.00 72 ILE A CA 1
ATOM 577 C C . ILE A 1 72 ? -2.105 -7.020 2.529 1.00 97.00 72 ILE A C 1
ATOM 579 O O . ILE A 1 72 ? -0.973 -7.179 2.985 1.00 97.00 72 ILE A O 1
ATOM 583 N N . ASP A 1 73 ? -2.589 -7.766 1.541 1.00 95.69 73 ASP A N 1
ATOM 584 C CA . ASP A 1 73 ? -1.826 -8.853 0.939 1.00 95.69 73 ASP A CA 1
ATOM 585 C C . ASP A 1 73 ? -0.652 -8.335 0.104 1.00 95.69 73 ASP A C 1
ATOM 587 O O . ASP A 1 73 ? 0.371 -9.004 0.026 1.00 95.69 73 ASP A O 1
ATOM 591 N N . LEU A 1 74 ? -0.767 -7.152 -0.503 1.00 95.69 74 LEU A N 1
ATOM 592 C CA . LEU A 1 74 ? 0.335 -6.480 -1.191 1.00 95.69 74 LEU A CA 1
ATOM 593 C C . LEU A 1 74 ? 1.478 -6.150 -0.223 1.00 95.69 74 LEU A C 1
ATOM 595 O O . LEU A 1 74 ? 2.638 -6.373 -0.549 1.00 95.69 74 LEU A O 1
ATOM 599 N N . LEU A 1 75 ? 1.142 -5.652 0.970 1.00 96.50 75 LEU A N 1
ATOM 600 C CA . LEU A 1 75 ? 2.110 -5.270 1.997 1.00 96.50 75 LEU A CA 1
ATOM 601 C C . LEU A 1 75 ? 2.753 -6.474 2.692 1.00 96.50 75 LEU A C 1
ATOM 603 O O . LEU A 1 75 ? 3.929 -6.413 3.029 1.00 96.50 75 LEU A O 1
ATOM 607 N N . LYS A 1 76 ? 2.018 -7.573 2.904 1.00 94.38 76 LYS A N 1
ATOM 608 C CA . LYS A 1 76 ? 2.608 -8.814 3.444 1.00 94.38 76 LYS A CA 1
ATOM 609 C C . LYS A 1 76 ? 3.721 -9.351 2.548 1.00 94.38 76 LYS A C 1
ATOM 611 O O . LYS A 1 76 ? 4.732 -9.824 3.061 1.00 94.38 76 LYS A O 1
ATOM 616 N N . ASP A 1 77 ? 3.522 -9.250 1.238 1.00 91.56 77 ASP A N 1
ATOM 617 C CA . ASP A 1 77 ? 4.468 -9.716 0.228 1.00 91.56 77 ASP A CA 1
ATOM 618 C C . ASP A 1 77 ? 5.570 -8.685 -0.076 1.00 91.56 77 ASP A C 1
ATOM 620 O O . ASP A 1 77 ? 6.423 -8.948 -0.928 1.00 91.56 77 ASP A O 1
ATOM 624 N N . ASP A 1 78 ? 5.567 -7.507 0.566 1.00 94.75 78 ASP A N 1
ATOM 625 C CA . ASP A 1 78 ? 6.581 -6.494 0.282 1.00 94.75 78 ASP A CA 1
ATOM 626 C C . ASP A 1 78 ? 7.961 -6.959 0.779 1.00 94.75 78 ASP A C 1
ATOM 628 O O . ASP A 1 78 ? 8.097 -7.432 1.916 1.00 94.75 78 ASP A O 1
ATOM 632 N N . PRO A 1 79 ? 9.012 -6.821 -0.045 1.00 93.12 79 PRO A N 1
ATOM 633 C CA . PRO A 1 79 ? 10.366 -7.201 0.346 1.00 93.12 79 PRO A CA 1
ATOM 634 C C . PRO A 1 79 ? 10.904 -6.388 1.532 1.00 93.12 79 PRO A C 1
ATOM 636 O O . PRO A 1 79 ? 11.799 -6.867 2.229 1.00 93.12 79 PRO A O 1
ATOM 639 N N . ASP A 1 80 ? 10.369 -5.190 1.786 1.00 96.12 80 ASP A N 1
ATOM 640 C CA . ASP A 1 80 ? 10.732 -4.363 2.933 1.00 96.12 80 ASP A CA 1
ATOM 641 C C . ASP A 1 80 ? 9.622 -4.365 3.997 1.00 96.12 80 ASP A C 1
ATOM 643 O O . ASP A 1 80 ? 8.637 -3.625 3.941 1.00 96.12 80 ASP A O 1
ATOM 647 N N . GLN A 1 81 ? 9.820 -5.183 5.031 1.00 94.81 81 GLN A N 1
ATOM 648 C CA . GLN A 1 81 ? 8.872 -5.318 6.139 1.00 94.81 81 GLN A CA 1
ATOM 649 C C . GLN A 1 81 ? 8.799 -4.065 7.030 1.00 94.81 81 GLN A C 1
ATOM 651 O O . GLN A 1 81 ? 7.778 -3.827 7.682 1.00 94.81 81 GLN A O 1
ATOM 656 N N . SER A 1 82 ? 9.848 -3.236 7.056 1.00 95.12 82 SER A N 1
ATOM 657 C CA . SER A 1 82 ? 9.832 -1.957 7.775 1.00 95.12 82 SER A CA 1
ATOM 658 C C . SER A 1 82 ? 8.894 -0.974 7.073 1.00 95.12 82 SER A C 1
ATOM 660 O O . SER A 1 82 ? 8.007 -0.390 7.710 1.00 95.12 82 SER A O 1
ATOM 662 N N . MET A 1 83 ? 9.011 -0.876 5.746 1.00 96.44 83 MET A N 1
ATOM 663 C CA . MET A 1 83 ? 8.102 -0.096 4.908 1.00 96.44 83 MET A CA 1
ATOM 664 C C . MET A 1 83 ? 6.668 -0.615 5.028 1.00 96.44 83 MET A C 1
ATOM 666 O O . MET A 1 83 ? 5.758 0.164 5.324 1.00 96.44 83 MET A O 1
ATOM 670 N N . ALA A 1 84 ? 6.467 -1.930 4.915 1.00 97.31 84 ALA A N 1
ATOM 671 C CA . ALA A 1 84 ? 5.148 -2.544 5.009 1.00 97.31 84 ALA A CA 1
ATOM 672 C C . ALA A 1 84 ? 4.460 -2.285 6.357 1.00 97.31 84 ALA A C 1
ATOM 674 O O . ALA A 1 84 ? 3.286 -1.907 6.411 1.00 97.31 84 ALA A O 1
ATOM 675 N N . SER A 1 85 ? 5.194 -2.410 7.464 1.00 96.94 85 SER A N 1
ATOM 676 C CA . SER A 1 85 ? 4.653 -2.118 8.794 1.00 96.94 85 SER A CA 1
ATOM 677 C C . SER A 1 85 ? 4.310 -0.628 8.970 1.00 96.94 85 SER A C 1
ATOM 679 O O . SER A 1 85 ? 3.270 -0.289 9.545 1.00 96.94 85 SER A O 1
ATOM 681 N N . SER A 1 86 ? 5.118 0.271 8.400 1.00 96.94 86 SER A N 1
ATOM 682 C CA . SER A 1 86 ? 4.854 1.715 8.385 1.00 96.94 86 SER A CA 1
ATOM 683 C C . SER A 1 86 ? 3.607 2.051 7.562 1.00 96.94 86 SER A C 1
ATOM 685 O O . SER A 1 86 ? 2.777 2.864 7.978 1.00 96.94 86 SER A O 1
ATOM 687 N N . ALA A 1 87 ? 3.428 1.381 6.425 1.00 97.44 87 ALA A N 1
ATOM 688 C CA . ALA A 1 87 ? 2.245 1.484 5.584 1.00 97.44 87 ALA A CA 1
ATOM 689 C C . ALA A 1 87 ? 0.973 0.990 6.297 1.00 97.44 87 ALA A C 1
ATOM 691 O O . ALA A 1 87 ? -0.053 1.667 6.259 1.00 97.44 87 ALA A O 1
ATOM 692 N N . MET A 1 88 ? 1.032 -0.122 7.037 1.00 97.81 88 MET A N 1
ATOM 693 C CA . MET A 1 88 ? -0.099 -0.588 7.855 1.00 97.81 88 MET A CA 1
ATOM 694 C C . MET A 1 88 ? -0.518 0.455 8.902 1.00 97.81 88 MET A C 1
ATOM 696 O O . MET A 1 88 ? -1.710 0.707 9.094 1.00 97.81 88 MET A O 1
ATOM 700 N N . ILE A 1 89 ? 0.450 1.118 9.548 1.00 97.12 89 ILE A N 1
ATOM 701 C CA . ILE A 1 89 ? 0.179 2.220 10.485 1.00 97.12 89 ILE A CA 1
ATOM 702 C C . ILE A 1 89 ? -0.504 3.395 9.772 1.00 97.12 89 ILE A C 1
ATOM 704 O O . ILE A 1 89 ? -1.411 4.005 10.343 1.00 97.12 89 ILE A O 1
ATOM 708 N N . LEU A 1 90 ? -0.083 3.721 8.548 1.00 95.81 90 LEU A N 1
ATOM 709 C CA . LEU A 1 90 ? -0.709 4.761 7.731 1.00 95.81 90 LEU A CA 1
ATOM 710 C C . LEU A 1 90 ? -2.167 4.408 7.401 1.00 95.81 90 LEU A C 1
ATOM 712 O O . LEU A 1 90 ? -3.047 5.245 7.598 1.00 95.81 90 LEU A O 1
ATOM 716 N N . ILE A 1 91 ? -2.439 3.168 6.983 1.00 95.50 91 ILE A N 1
ATOM 717 C CA . ILE A 1 91 ? -3.792 2.696 6.659 1.00 95.50 91 ILE A CA 1
ATOM 718 C C . ILE A 1 91 ? -4.698 2.758 7.894 1.00 95.50 91 ILE A C 1
ATOM 720 O O . ILE A 1 91 ? -5.791 3.310 7.815 1.00 95.50 91 ILE A O 1
ATOM 724 N N . MET A 1 92 ? -4.249 2.282 9.062 1.00 95.25 92 MET A N 1
ATOM 725 C CA . MET A 1 92 ? -5.055 2.319 10.299 1.00 95.25 92 MET A CA 1
ATOM 726 C C . MET A 1 92 ? -5.493 3.733 10.713 1.00 95.25 92 MET A C 1
ATOM 728 O O . MET A 1 92 ? -6.462 3.880 11.458 1.00 95.25 92 MET A O 1
ATOM 732 N N . LYS A 1 93 ? -4.784 4.776 10.263 1.00 92.19 93 LYS A N 1
ATOM 733 C CA . LYS A 1 93 ? -5.116 6.181 10.550 1.00 92.19 93 LYS A CA 1
ATOM 734 C C . LYS A 1 93 ? -6.150 6.769 9.587 1.00 92.19 93 LYS A C 1
ATOM 736 O O . LYS A 1 93 ? -6.626 7.878 9.835 1.00 92.19 93 LYS A O 1
ATOM 741 N N . GLN A 1 94 ? -6.509 6.059 8.519 1.00 91.44 94 GLN A N 1
ATOM 742 C CA . GLN A 1 94 ? -7.482 6.532 7.543 1.00 91.44 94 GLN A CA 1
ATOM 743 C C . GLN A 1 94 ? -8.882 6.598 8.162 1.00 91.44 94 GLN A C 1
ATOM 745 O O . GLN A 1 94 ? -9.447 5.599 8.612 1.00 91.44 94 GLN A O 1
ATOM 750 N N . LYS A 1 95 ? -9.459 7.805 8.181 1.00 88.25 95 LYS A N 1
ATOM 751 C CA . LYS A 1 95 ? -10.791 8.057 8.758 1.00 88.25 95 LYS A CA 1
ATOM 752 C C . LYS A 1 95 ? -11.915 7.408 7.950 1.00 88.25 95 LYS A C 1
ATOM 754 O O . LYS A 1 95 ? -12.972 7.136 8.506 1.00 88.25 95 LYS A O 1
ATOM 759 N N . SER A 1 96 ? -11.679 7.161 6.664 1.00 88.06 96 SER A N 1
ATOM 760 C CA . SER A 1 96 ? -12.639 6.567 5.730 1.00 88.06 96 SER A CA 1
ATOM 761 C C . SER A 1 96 ? -12.832 5.061 5.916 1.00 88.06 96 SER A C 1
ATOM 763 O O . SER A 1 96 ? -13.770 4.505 5.348 1.00 88.06 96 SER A O 1
ATOM 765 N N . LEU A 1 97 ? -11.993 4.385 6.712 1.00 92.12 97 LEU A N 1
ATOM 766 C CA . LEU A 1 97 ? -12.194 2.967 6.999 1.00 92.12 97 LEU A CA 1
ATOM 767 C C . LEU A 1 97 ? -13.475 2.760 7.806 1.00 92.12 97 LEU A C 1
ATOM 769 O O . LEU A 1 97 ? -13.700 3.422 8.822 1.00 92.12 97 LEU A O 1
ATOM 773 N N . THR A 1 98 ? -14.269 1.775 7.405 1.00 93.88 98 THR A N 1
ATOM 774 C CA . THR A 1 98 ? -15.311 1.181 8.251 1.00 93.88 98 THR A CA 1
ATOM 775 C C . THR A 1 98 ? -14.683 0.404 9.410 1.00 93.88 98 THR A C 1
ATOM 777 O O . THR A 1 98 ? -13.506 0.041 9.361 1.00 93.88 98 THR A O 1
ATOM 780 N N . ASP A 1 99 ? -15.464 0.089 10.445 1.00 94.50 99 ASP A N 1
ATOM 781 C CA . ASP A 1 99 ? -14.963 -0.711 11.574 1.00 94.50 99 ASP A CA 1
ATOM 782 C C . ASP A 1 99 ? -14.474 -2.087 11.115 1.00 94.50 99 ASP A C 1
ATOM 784 O O . ASP A 1 99 ? -13.421 -2.550 11.545 1.00 94.50 99 ASP A O 1
ATOM 788 N N . LYS A 1 100 ? -15.177 -2.704 10.158 1.00 95.94 100 LYS A N 1
ATOM 789 C CA . LYS A 1 100 ? -14.759 -3.975 9.561 1.00 95.94 100 LYS A CA 1
ATOM 790 C C . LYS A 1 100 ? -13.383 -3.864 8.899 1.00 95.94 100 LYS A C 1
ATOM 792 O O . LYS A 1 100 ? -12.522 -4.700 9.154 1.00 95.94 100 LYS A O 1
ATOM 797 N N . GLN A 1 101 ? -13.163 -2.840 8.076 1.00 96.75 101 GLN A N 1
ATOM 798 C CA . GLN A 1 101 ? -11.877 -2.638 7.398 1.00 96.75 101 GLN A CA 1
ATOM 799 C C . GLN A 1 101 ? -10.758 -2.311 8.381 1.00 96.75 101 GLN A C 1
ATOM 801 O O . GLN A 1 101 ? -9.652 -2.827 8.250 1.00 96.75 101 GLN A O 1
ATOM 806 N N . PHE A 1 102 ? -11.048 -1.495 9.393 1.00 96.88 102 PHE A N 1
ATOM 807 C CA . PHE A 1 102 ? -10.098 -1.204 10.457 1.00 96.88 102 PHE A CA 1
ATOM 808 C C . PHE A 1 102 ? -9.644 -2.490 11.165 1.00 96.88 102 PHE A C 1
ATOM 810 O O . PHE A 1 102 ? -8.445 -2.716 11.321 1.00 96.88 102 PHE A O 1
ATOM 817 N N . GLU A 1 103 ? -10.576 -3.381 11.519 1.00 97.50 103 GLU A N 1
ATOM 818 C CA . GLU A 1 103 ? -10.243 -4.667 12.141 1.00 97.50 103 GLU A CA 1
ATOM 819 C C . GLU A 1 103 ? -9.463 -5.605 11.207 1.00 97.50 103 GLU A C 1
ATOM 821 O O . GLU A 1 103 ? -8.565 -6.308 11.670 1.00 97.50 103 GLU A O 1
ATOM 826 N N . MET A 1 104 ? -9.736 -5.598 9.896 1.00 97.88 104 MET A N 1
ATOM 827 C CA . MET A 1 104 ? -8.932 -6.350 8.918 1.00 97.88 104 MET A CA 1
ATOM 828 C C . MET A 1 104 ? -7.458 -5.926 8.972 1.00 97.88 104 MET A C 1
ATOM 830 O O . MET A 1 104 ? -6.570 -6.777 9.070 1.00 97.88 104 MET A O 1
ATOM 834 N N . VAL A 1 105 ? -7.204 -4.615 8.974 1.00 97.69 105 VAL A N 1
ATOM 835 C CA . VAL A 1 105 ? -5.846 -4.057 9.025 1.00 97.69 105 VAL A CA 1
ATOM 836 C C . VAL A 1 105 ? -5.192 -4.356 10.372 1.00 97.69 105 VAL A C 1
ATOM 838 O O . VAL A 1 105 ? -4.056 -4.818 10.396 1.00 97.69 105 VAL A O 1
ATOM 841 N N . VAL A 1 106 ? -5.902 -4.179 11.492 1.00 98.00 106 VAL A N 1
ATOM 842 C CA . VAL A 1 106 ? -5.382 -4.493 12.836 1.00 98.00 106 VAL A CA 1
ATOM 843 C C . VAL A 1 106 ? -4.980 -5.961 12.956 1.00 98.00 106 VAL A C 1
ATOM 845 O O . VAL A 1 106 ? -3.896 -6.260 13.458 1.00 98.00 106 VAL A O 1
ATOM 848 N N . ASN A 1 107 ? -5.835 -6.879 12.503 1.00 97.62 107 ASN A N 1
ATOM 849 C CA . ASN A 1 107 ? -5.562 -8.311 12.588 1.00 97.62 107 ASN A CA 1
ATOM 850 C C . ASN A 1 1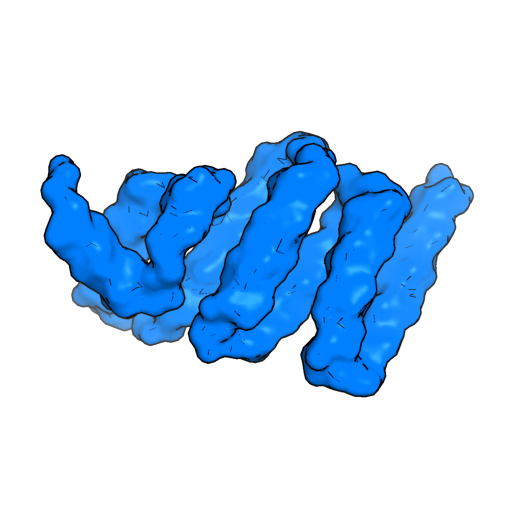07 ? -4.339 -8.697 11.757 1.00 97.62 107 ASN A C 1
ATOM 852 O O . ASN A 1 107 ? -3.515 -9.480 12.225 1.00 97.62 107 ASN A O 1
ATOM 856 N N . SER A 1 108 ? -4.179 -8.107 10.568 1.00 97.38 108 SER A N 1
ATOM 857 C CA . SER A 1 108 ? -2.966 -8.315 9.780 1.00 97.38 108 SER A CA 1
ATOM 858 C C . SER A 1 108 ? -1.744 -7.653 10.408 1.00 97.38 108 SER A C 1
ATOM 860 O O . SER A 1 108 ? -0.667 -8.230 10.384 1.00 97.38 108 SER A O 1
ATOM 862 N N . PHE A 1 109 ? -1.869 -6.453 10.968 1.00 97.88 109 PHE A N 1
ATOM 863 C CA . PHE A 1 109 ? -0.732 -5.728 11.526 1.00 97.88 109 PHE A CA 1
ATOM 864 C C . PHE A 1 109 ? -0.157 -6.428 12.762 1.00 97.88 109 PHE A C 1
ATOM 866 O O . PHE A 1 109 ? 1.054 -6.448 12.950 1.00 97.88 109 PHE A O 1
ATOM 873 N N . LYS A 1 110 ? -0.995 -7.094 13.561 1.00 96.88 110 LYS A N 1
ATOM 874 C CA . LYS A 1 110 ? -0.541 -7.892 14.709 1.00 96.88 110 LYS A CA 1
ATOM 875 C C . LYS A 1 110 ? 0.409 -9.035 14.341 1.00 96.88 110 LYS A C 1
ATOM 877 O O . LYS A 1 110 ? 1.193 -9.445 15.193 1.00 96.88 110 LYS A O 1
ATOM 882 N N . SER A 1 111 ? 0.400 -9.529 13.098 1.00 95.38 111 SER A N 1
ATOM 883 C CA . SER A 1 111 ? 1.328 -10.592 12.686 1.00 95.38 111 SER A CA 1
ATOM 884 C C . SER A 1 111 ? 2.794 -10.145 12.647 1.00 95.38 111 SER A C 1
ATOM 886 O O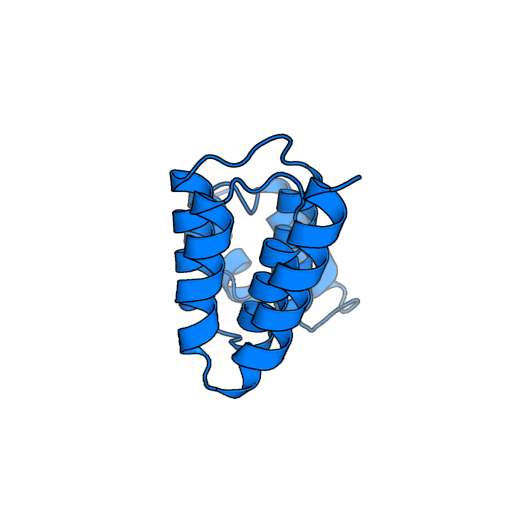 . SER A 1 111 ? 3.672 -10.999 12.601 1.00 95.38 111 SER A O 1
ATOM 888 N N . TYR A 1 112 ? 3.074 -8.836 12.702 1.00 92.94 112 TYR A N 1
ATOM 889 C CA . TYR A 1 112 ? 4.435 -8.291 12.778 1.00 92.94 112 TYR A CA 1
ATOM 890 C C . TYR A 1 112 ? 5.056 -8.403 14.185 1.00 92.94 112 TYR A C 1
ATOM 892 O O . TYR A 1 112 ? 6.242 -8.116 14.358 1.00 92.94 112 TYR A O 1
ATOM 900 N N . GLY A 1 113 ? 4.278 -8.819 15.192 1.00 95.00 113 GLY A N 1
ATOM 901 C CA . GLY A 1 113 ? 4.742 -9.094 16.553 1.00 95.00 113 GLY A CA 1
ATOM 902 C C . GLY A 1 113 ? 4.155 -8.173 17.624 1.00 95.00 113 GLY A C 1
ATOM 903 O O . GLY A 1 113 ? 3.447 -7.206 17.340 1.00 95.00 113 GLY A O 1
ATOM 904 N N . ASP A 1 114 ? 4.473 -8.457 18.887 1.00 96.94 114 ASP A N 1
ATOM 905 C CA . ASP A 1 114 ? 3.823 -7.831 20.052 1.00 96.94 114 ASP A CA 1
ATOM 906 C C . ASP A 1 114 ? 4.028 -6.314 20.160 1.00 96.94 114 ASP A C 1
ATOM 908 O O . ASP A 1 114 ? 3.214 -5.610 20.763 1.00 96.94 114 ASP A O 1
ATOM 912 N N . TRP A 1 115 ? 5.088 -5.780 19.546 1.00 95.69 115 TRP A N 1
ATOM 913 C CA . TRP A 1 115 ? 5.367 -4.341 19.521 1.00 95.69 115 TRP A CA 1
ATOM 914 C C . TRP A 1 115 ? 4.248 -3.531 18.839 1.00 95.69 115 TRP A C 1
ATOM 916 O O . TRP A 1 115 ? 4.063 -2.343 19.124 1.00 95.69 115 TRP A O 1
ATOM 926 N N . THR A 1 116 ? 3.463 -4.178 17.975 1.00 97.31 116 THR A N 1
ATOM 927 C CA . THR A 1 116 ? 2.340 -3.585 17.236 1.00 97.31 116 THR A CA 1
ATOM 928 C C . THR A 1 116 ? 1.190 -3.166 18.153 1.00 97.31 116 THR A C 1
ATOM 930 O O . THR A 1 116 ? 0.473 -2.213 17.837 1.00 97.31 116 THR A O 1
ATOM 933 N N . ASN A 1 117 ? 1.046 -3.805 19.322 1.00 96.62 117 ASN A N 1
ATOM 934 C CA . ASN A 1 117 ? -0.073 -3.587 20.243 1.00 96.62 117 ASN A CA 1
ATOM 935 C C . ASN A 1 117 ? -0.204 -2.114 20.652 1.00 96.62 117 ASN A C 1
ATOM 937 O O . ASN A 1 117 ? -1.299 -1.558 20.621 1.00 96.62 117 ASN A O 1
ATOM 941 N N . LYS A 1 118 ? 0.922 -1.433 20.909 1.00 96.94 118 LYS A N 1
ATOM 942 C CA . LYS A 1 118 ? 0.929 -0.002 21.251 1.00 96.94 118 LYS A CA 1
ATOM 943 C C . LYS A 1 118 ? 0.308 0.864 20.149 1.00 96.94 118 LYS A C 1
ATOM 945 O O . LYS A 1 118 ? -0.413 1.816 20.441 1.00 96.94 118 LYS A O 1
ATOM 950 N N . TYR A 1 119 ? 0.597 0.563 18.885 1.00 97.12 119 TYR A N 1
ATOM 951 C CA . TYR A 1 119 ? 0.062 1.315 17.748 1.00 97.12 119 TYR A CA 1
ATOM 952 C C . TYR A 1 119 ? -1.419 1.014 17.526 1.00 97.12 119 TYR A C 1
ATOM 954 O O . TYR A 1 119 ? -2.190 1.943 17.291 1.00 97.12 119 TYR A O 1
ATOM 962 N N . VAL A 1 120 ? -1.821 -0.252 17.670 1.00 97.50 120 VAL A N 1
ATOM 963 C CA . VAL A 1 120 ? -3.228 -0.672 17.600 1.00 97.50 120 VAL A CA 1
ATOM 964 C C . VAL A 1 120 ? -4.057 0.023 18.681 1.00 97.50 120 VAL A C 1
ATOM 966 O O . VAL A 1 120 ? -5.093 0.612 18.374 1.00 97.50 120 VAL A O 1
ATOM 969 N N . ASP A 1 121 ? -3.594 0.014 19.930 1.00 97.06 121 ASP A N 1
ATOM 970 C CA . ASP A 1 121 ? -4.295 0.645 21.051 1.00 97.06 121 ASP A CA 1
ATOM 971 C C . ASP A 1 121 ? -4.456 2.151 20.839 1.00 97.06 121 ASP A C 1
ATOM 973 O O . ASP A 1 121 ? -5.526 2.713 21.083 1.00 97.06 121 ASP A O 1
ATOM 977 N N . ASN A 1 122 ? -3.408 2.812 20.346 1.00 95.81 122 ASN A N 1
ATOM 978 C CA . ASN A 1 122 ? -3.462 4.232 20.021 1.00 95.81 122 ASN A CA 1
ATOM 979 C C . ASN A 1 122 ? -4.455 4.514 18.887 1.00 95.81 122 ASN A C 1
ATOM 981 O O . ASN A 1 122 ? -5.270 5.427 19.013 1.00 95.81 122 ASN A O 1
ATOM 985 N N . ALA A 1 123 ? -4.442 3.713 17.819 1.00 95.69 123 ALA A N 1
ATOM 986 C CA . ALA A 1 123 ? -5.371 3.868 16.703 1.00 95.69 123 ALA A CA 1
ATOM 987 C C . ALA A 1 123 ? -6.835 3.684 17.146 1.00 95.69 123 ALA A C 1
ATOM 989 O O . ALA A 1 123 ? -7.688 4.505 16.804 1.00 95.69 123 ALA A O 1
ATOM 990 N N . ARG A 1 124 ? -7.119 2.677 17.987 1.00 95.62 124 ARG A N 1
ATOM 991 C CA . ARG A 1 124 ? -8.452 2.458 18.580 1.00 95.62 124 ARG A CA 1
ATOM 992 C C . ARG A 1 124 ? -8.911 3.648 19.418 1.00 95.62 124 ARG A C 1
ATOM 994 O O . ARG A 1 124 ? -10.038 4.108 19.257 1.00 95.62 124 ARG A O 1
ATOM 1001 N N . LYS A 1 125 ? -8.038 4.180 20.282 1.00 94.69 125 LYS A N 1
ATOM 1002 C CA . LYS A 1 125 ? -8.341 5.371 21.096 1.00 94.69 125 LYS A CA 1
ATOM 1003 C C . LYS A 1 125 ? -8.693 6.568 20.217 1.00 94.69 125 LYS A C 1
ATOM 1005 O O . LYS A 1 125 ? -9.731 7.184 20.430 1.00 94.69 125 LYS A O 1
ATOM 1010 N N . THR A 1 126 ? -7.876 6.868 19.207 1.00 92.50 126 THR A N 1
ATOM 1011 C CA . THR A 1 126 ? -8.137 7.973 18.274 1.00 92.50 126 THR A CA 1
ATOM 1012 C C . THR A 1 126 ? -9.460 7.794 17.532 1.00 92.50 126 THR A C 1
ATOM 1014 O O . THR A 1 126 ? -10.221 8.750 17.404 1.00 92.50 126 THR A O 1
ATOM 1017 N N . ARG A 1 127 ? -9.765 6.577 17.071 1.00 92.75 127 ARG A N 1
ATOM 1018 C CA . ARG A 1 127 ? -11.016 6.286 16.362 1.00 92.75 127 ARG A CA 1
ATOM 1019 C C . ARG A 1 127 ? -12.243 6.479 17.258 1.00 92.75 127 ARG A C 1
ATOM 1021 O O . ARG A 1 127 ? -13.193 7.130 16.837 1.00 92.75 127 ARG A O 1
ATOM 1028 N N . ASN A 1 128 ? -12.188 6.003 18.502 1.00 89.69 128 ASN A N 1
ATOM 1029 C CA . ASN A 1 128 ? -13.277 6.162 19.471 1.00 89.69 128 ASN A CA 1
ATOM 1030 C C . ASN A 1 128 ? -13.527 7.630 19.842 1.00 89.69 128 ASN A C 1
ATOM 1032 O O . ASN A 1 128 ? -14.678 8.035 19.951 1.00 89.69 128 ASN A O 1
ATOM 1036 N N . LEU A 1 129 ? -12.467 8.431 19.998 1.00 88.56 129 LEU A N 1
ATOM 1037 C CA . LEU A 1 129 ? -12.596 9.870 20.260 1.00 88.56 129 LEU A CA 1
ATOM 1038 C C . LEU A 1 129 ? -13.300 10.594 19.103 1.00 88.56 129 LEU A C 1
ATOM 1040 O O . LEU A 1 129 ? -14.173 11.427 19.333 1.00 88.56 129 LEU A O 1
ATOM 1044 N N . ASN A 1 130 ? -12.968 10.235 17.861 1.00 81.06 130 ASN A N 1
ATOM 1045 C CA . ASN A 1 130 ? -13.590 10.827 16.676 1.00 81.06 130 ASN A CA 1
ATOM 1046 C C . ASN A 1 130 ? -15.050 10.390 16.479 1.00 81.06 130 ASN A C 1
ATOM 1048 O O . ASN A 1 130 ? -15.810 11.134 15.879 1.00 81.06 130 ASN A O 1
ATOM 1052 N N . ALA A 1 131 ? -15.444 9.206 16.957 1.00 76.44 131 ALA A N 1
ATOM 1053 C CA . ALA A 1 131 ? -16.830 8.729 16.880 1.00 76.44 131 ALA A CA 1
ATOM 1054 C C . ALA A 1 131 ? -17.761 9.388 17.917 1.00 76.44 131 ALA A C 1
ATOM 1056 O O . ALA A 1 131 ? -18.979 9.265 17.816 1.00 76.44 131 ALA A O 1
ATOM 1057 N N . GLN A 1 132 ? -17.193 10.046 18.930 1.00 63.97 132 GLN A N 1
ATOM 1058 C CA . GLN A 1 132 ? -17.921 10.748 19.993 1.00 63.97 132 GLN A CA 1
ATOM 1059 C C . GLN A 1 132 ? -18.016 12.267 19.767 1.00 63.97 132 GLN A C 1
ATOM 1061 O O . GLN A 1 132 ? -18.634 12.951 20.582 1.00 63.97 132 GLN A O 1
ATOM 1066 N N . SER A 1 133 ? -17.380 12.783 18.710 1.00 53.66 133 SER A N 1
ATOM 1067 C CA . SER A 1 133 ? -17.351 14.206 18.334 1.00 53.66 133 SER A CA 1
ATOM 1068 C C . SER A 1 133 ? -18.335 14.488 17.204 1.00 53.66 133 SER A C 1
ATOM 1070 O O . SER A 1 133 ? -18.923 15.589 17.214 1.00 53.66 133 SER A O 1
#

Radius of gyration: 15.87 Å; chains: 1; bounding box: 38×25×45 Å

Sequence (133 aa):
MNETQVSAMLTKLNYSRRWLDTGVLTMSRLIEQVAVFESGEDDNTEHYRFSTLKDFLDSAILFSNETVSEIIDLLKDDPDQSMASSAMILIMKQKSLTDKQFEMVVNSFKSYGDWTNKYVDNARKTRNLNAQS